Protein AF-A0A961V5U9-F1 (afdb_monomer_lite)

Radius of gyration: 15.94 Å; chains: 1; bounding box: 50×43×34 Å

Foldseek 3Di:
DPDQAEAEAEEAEAKEKEWDAPDLFKIWIDIVVPPDIDIDGPHQEYEAYYHQEAYEYEYCEDNHEYEYANAHYAYEYEAEEYPYEYEYANAEAEYEYEHAEYQAEYEYEPPRYYAYEYEDAPQVDQAAWEWEWAADPDPQWIWIDRSYNYIYIYGNHNYYHYHHYNYVYHYD

Structure (mmCIF, N/CA/C/O backbone):
data_AF-A0A961V5U9-F1
#
_entry.id   AF-A0A961V5U9-F1
#
loop_
_atom_site.group_PDB
_atom_site.id
_atom_site.type_symbol
_atom_site.label_atom_id
_atom_site.label_alt_id
_atom_site.label_comp_id
_atom_site.label_asym_id
_atom_site.label_entity_id
_atom_site.label_seq_id
_atom_site.pdbx_PDB_ins_code
_atom_site.Cartn_x
_atom_site.Cartn_y
_atom_site.Cartn_z
_atom_site.occupancy
_atom_site.B_iso_or_equiv
_atom_site.auth_seq_id
_atom_site.auth_comp_id
_atom_site.auth_asym_id
_atom_site.auth_atom_id
_atom_site.pdbx_PDB_model_num
ATOM 1 N N . ALA A 1 1 ? 21.499 -7.168 19.126 1.00 43.03 1 ALA A N 1
ATOM 2 C CA . ALA A 1 1 ? 21.316 -6.636 17.773 1.00 43.03 1 ALA A CA 1
ATOM 3 C C . ALA A 1 1 ? 19.835 -6.378 17.648 1.00 43.03 1 ALA A C 1
ATOM 5 O O . ALA A 1 1 ? 19.056 -7.283 17.416 1.00 43.03 1 ALA A O 1
ATOM 6 N N . ASP A 1 2 ? 19.480 -5.167 18.008 1.00 55.34 2 ASP A N 1
ATOM 7 C CA . ASP A 1 2 ? 18.185 -4.506 17.965 1.00 55.34 2 ASP A CA 1
ATOM 8 C C . ASP A 1 2 ? 18.018 -3.823 16.596 1.00 55.34 2 ASP A C 1
ATOM 10 O O . ASP A 1 2 ? 17.490 -2.723 16.487 1.00 55.34 2 ASP A O 1
ATOM 14 N N . GLY A 1 3 ? 18.548 -4.470 15.551 1.00 57.06 3 GLY A N 1
ATOM 15 C CA . GLY A 1 3 ? 18.387 -4.018 14.178 1.00 57.06 3 GLY A CA 1
ATOM 16 C C . GLY A 1 3 ? 16.954 -4.281 13.750 1.00 57.06 3 GLY A C 1
ATOM 17 O O . GLY A 1 3 ? 16.448 -5.380 13.965 1.00 57.06 3 GLY A O 1
ATOM 18 N N . SER A 1 4 ? 16.298 -3.270 13.189 1.00 79.44 4 SER A N 1
ATOM 19 C CA . SER A 1 4 ? 15.068 -3.489 12.443 1.00 79.44 4 SER A CA 1
ATOM 20 C C . SER A 1 4 ? 15.408 -4.365 11.239 1.00 79.44 4 SER A C 1
ATOM 22 O O . SER A 1 4 ? 16.124 -3.923 10.339 1.00 79.44 4 SER A O 1
ATOM 24 N N . ASP A 1 5 ? 14.952 -5.611 11.250 1.00 90.50 5 ASP A N 1
ATOM 25 C CA . ASP A 1 5 ? 15.071 -6.493 10.094 1.00 90.50 5 ASP A CA 1
ATOM 26 C C . ASP A 1 5 ? 13.992 -6.102 9.078 1.00 90.50 5 ASP A C 1
ATOM 28 O O . ASP A 1 5 ? 12.807 -6.104 9.417 1.00 90.50 5 ASP A O 1
ATOM 32 N N . THR A 1 6 ? 14.392 -5.777 7.851 1.00 93.50 6 THR A N 1
ATOM 33 C CA . THR A 1 6 ? 13.476 -5.454 6.748 1.00 93.50 6 THR A CA 1
ATOM 34 C C . THR A 1 6 ? 13.447 -6.608 5.753 1.00 93.50 6 THR A C 1
ATOM 36 O O . THR A 1 6 ? 14.491 -7.163 5.403 1.00 93.50 6 THR A O 1
ATOM 39 N N . PHE A 1 7 ? 12.251 -6.994 5.311 1.00 93.81 7 PHE A N 1
ATOM 40 C CA . PHE A 1 7 ? 12.072 -7.918 4.196 1.00 93.81 7 PHE A CA 1
ATOM 41 C C . PHE A 1 7 ? 11.898 -7.139 2.892 1.00 93.81 7 PHE A C 1
ATOM 43 O O . PHE A 1 7 ? 10.831 -6.586 2.643 1.00 93.81 7 PHE A O 1
ATOM 50 N N . ASP A 1 8 ? 12.941 -7.111 2.068 1.00 94.56 8 ASP A N 1
ATOM 51 C CA . ASP A 1 8 ? 12.922 -6.412 0.784 1.00 94.56 8 ASP A CA 1
ATOM 52 C C . ASP A 1 8 ? 12.454 -7.328 -0.352 1.00 94.56 8 ASP A C 1
ATOM 54 O O . ASP A 1 8 ? 12.981 -8.425 -0.566 1.00 94.56 8 ASP A O 1
ATOM 58 N N . ILE A 1 9 ? 11.483 -6.840 -1.114 1.00 93.00 9 ILE A N 1
ATOM 59 C CA . ILE A 1 9 ? 10.938 -7.459 -2.317 1.00 93.00 9 ILE A CA 1
ATOM 60 C C . ILE A 1 9 ? 11.190 -6.480 -3.459 1.00 93.00 9 ILE A C 1
ATOM 62 O O . ILE A 1 9 ? 10.835 -5.308 -3.362 1.00 93.00 9 ILE A O 1
ATOM 66 N N . THR A 1 10 ? 11.811 -6.945 -4.537 1.00 92.81 10 THR A N 1
ATOM 67 C CA . THR A 1 10 ? 12.131 -6.108 -5.700 1.00 92.81 10 THR A CA 1
ATOM 68 C C . THR A 1 10 ? 11.687 -6.795 -6.978 1.00 92.81 10 THR A C 1
ATOM 70 O O . THR A 1 10 ? 12.031 -7.966 -7.173 1.00 92.81 10 THR A O 1
ATOM 73 N N . SER A 1 11 ? 10.989 -6.072 -7.849 1.00 89.56 11 SER A N 1
ATOM 74 C CA . SER A 1 11 ? 10.737 -6.496 -9.227 1.00 89.56 11 SER A CA 1
ATOM 75 C C . SER A 1 11 ? 11.663 -5.769 -10.205 1.00 89.56 11 SER A C 1
ATOM 77 O O . SER A 1 11 ? 12.096 -4.651 -9.938 1.00 89.56 11 SER A O 1
ATOM 79 N N . ASP A 1 12 ? 11.983 -6.406 -11.331 1.00 85.12 12 ASP A N 1
ATOM 80 C CA . ASP A 1 12 ? 12.713 -5.815 -12.464 1.00 85.12 12 ASP A CA 1
ATOM 81 C C . ASP A 1 12 ? 11.883 -5.770 -13.763 1.00 85.12 12 ASP A C 1
ATOM 83 O O . ASP A 1 12 ? 12.384 -5.355 -14.810 1.00 85.12 12 ASP A O 1
ATOM 87 N N . VAL A 1 13 ? 10.622 -6.200 -13.685 1.00 86.38 13 VAL A N 1
ATOM 88 C CA . VAL A 1 13 ? 9.627 -6.272 -14.764 1.00 86.38 13 VAL A CA 1
ATOM 89 C C . VAL A 1 13 ? 8.223 -6.055 -14.192 1.00 86.38 13 VAL A C 1
ATOM 91 O O . VAL A 1 13 ? 8.061 -6.094 -12.972 1.00 86.38 13 VAL A O 1
ATOM 94 N N . ASP A 1 14 ? 7.216 -5.949 -15.063 1.00 89.06 14 ASP A N 1
ATOM 95 C CA . ASP A 1 14 ? 5.801 -5.978 -14.678 1.00 89.06 14 ASP A CA 1
ATOM 96 C C . ASP A 1 14 ? 5.507 -7.154 -13.726 1.00 89.06 14 ASP A C 1
ATOM 98 O O . ASP A 1 14 ? 5.734 -8.338 -14.023 1.00 89.06 14 ASP A O 1
ATOM 102 N N . ALA A 1 15 ? 4.982 -6.818 -12.562 1.00 89.69 15 ALA A N 1
ATOM 103 C CA . ALA A 1 15 ? 4.788 -7.656 -11.409 1.00 89.69 15 ALA A CA 1
ATOM 104 C C . ALA A 1 15 ? 3.299 -7.780 -11.112 1.00 89.69 15 ALA A C 1
ATOM 106 O O . ALA A 1 15 ? 2.531 -6.823 -11.098 1.00 89.69 15 ALA A O 1
ATOM 107 N N . ASN A 1 16 ? 2.885 -9.001 -10.798 1.00 93.81 16 ASN A N 1
ATOM 108 C CA . ASN A 1 16 ? 1.578 -9.249 -10.214 1.00 93.81 16 ASN A CA 1
ATOM 109 C C . ASN A 1 16 ? 1.799 -9.946 -8.881 1.00 93.81 16 ASN A C 1
ATOM 111 O O . ASN A 1 16 ? 2.101 -11.143 -8.851 1.00 93.81 16 ASN A O 1
ATOM 115 N N . ILE A 1 17 ? 1.726 -9.162 -7.809 1.00 94.69 17 ILE A N 1
ATOM 116 C CA . ILE A 1 17 ? 2.076 -9.558 -6.450 1.00 94.69 17 ILE A CA 1
ATOM 117 C C . ILE A 1 17 ? 0.815 -9.646 -5.600 1.00 94.69 17 ILE A C 1
ATOM 119 O O . ILE A 1 17 ? -0.069 -8.797 -5.662 1.00 94.69 17 ILE A O 1
ATOM 123 N N . THR A 1 18 ? 0.745 -10.666 -4.752 1.00 96.69 18 THR A N 1
ATOM 124 C CA . THR A 1 18 ? -0.238 -10.761 -3.678 1.00 96.69 18 THR A CA 1
ATOM 125 C C . THR A 1 18 ? 0.456 -10.910 -2.329 1.00 96.69 18 THR A C 1
ATOM 127 O O . THR A 1 18 ? 1.225 -11.854 -2.118 1.00 96.69 18 THR A O 1
ATOM 130 N N . LEU A 1 19 ? 0.153 -9.987 -1.418 1.00 96.94 19 LEU A N 1
ATOM 131 C CA . LEU A 1 19 ? 0.529 -10.025 -0.009 1.00 96.94 19 LEU A CA 1
ATOM 132 C C . LEU A 1 19 ? -0.655 -10.497 0.834 1.00 96.94 19 LEU A C 1
ATOM 134 O O . LEU A 1 19 ? -1.778 -10.028 0.667 1.00 96.94 19 LEU A O 1
ATOM 138 N N . ASP A 1 20 ? -0.388 -11.410 1.755 1.00 97.38 20 ASP A N 1
ATOM 139 C CA . ASP A 1 20 ? -1.352 -11.911 2.733 1.00 97.38 20 ASP A CA 1
ATOM 140 C C . ASP A 1 20 ? -0.618 -12.264 4.038 1.00 97.38 20 ASP A C 1
ATOM 142 O O . ASP A 1 20 ? 0.601 -12.096 4.162 1.00 97.38 20 ASP A O 1
ATOM 146 N N . LYS A 1 21 ? -1.341 -12.784 5.028 1.00 94.94 21 LYS A N 1
ATOM 147 C CA . LYS A 1 21 ? -0.774 -13.340 6.249 1.00 94.94 21 LYS A CA 1
ATOM 148 C C . LYS A 1 21 ? -1.301 -14.739 6.545 1.00 94.94 21 LYS A C 1
ATOM 150 O O . LYS A 1 21 ? -2.501 -14.995 6.608 1.00 94.94 21 LYS A O 1
ATOM 155 N N . ALA A 1 22 ? -0.382 -15.642 6.870 1.00 95.19 22 ALA A N 1
ATOM 156 C CA . ALA A 1 22 ? -0.715 -16.971 7.376 1.00 95.19 22 ALA A CA 1
ATOM 157 C C . ALA A 1 22 ? -1.049 -16.957 8.880 1.00 95.19 22 ALA A C 1
ATOM 159 O O . ALA A 1 22 ? -1.704 -17.872 9.384 1.00 95.19 22 ALA A O 1
ATOM 160 N N . SER A 1 23 ? -0.571 -15.955 9.625 1.00 94.94 23 SER A N 1
ATOM 161 C CA . SER A 1 23 ? -0.856 -15.754 11.052 1.00 94.94 23 SER A CA 1
ATOM 162 C C . SER A 1 23 ? -0.748 -14.267 11.421 1.00 94.94 23 SER A C 1
ATOM 164 O O . SER A 1 23 ? -0.515 -13.428 10.563 1.00 94.94 23 SER A O 1
ATOM 166 N N . ALA A 1 24 ? -0.904 -13.916 12.701 1.00 91.62 24 ALA A N 1
ATOM 167 C CA . ALA A 1 24 ? -0.706 -12.537 13.161 1.00 91.62 24 ALA A CA 1
ATOM 168 C C . ALA A 1 24 ? 0.751 -12.037 13.048 1.00 91.62 24 ALA A C 1
ATOM 170 O O . ALA A 1 24 ? 0.970 -10.838 13.136 1.00 91.62 24 ALA A O 1
ATOM 171 N N . THR A 1 25 ? 1.729 -12.936 12.892 1.00 92.56 25 THR A N 1
ATOM 172 C CA . THR A 1 25 ? 3.172 -12.616 12.861 1.00 92.56 25 THR A CA 1
ATOM 173 C C . THR A 1 25 ? 3.875 -13.100 11.596 1.00 92.56 25 THR A C 1
ATOM 175 O O . THR A 1 25 ? 5.030 -12.746 11.369 1.00 92.56 25 THR A O 1
ATOM 178 N N . ARG A 1 26 ? 3.201 -13.921 10.781 1.00 95.56 26 ARG A N 1
ATOM 179 C CA . ARG A 1 26 ? 3.752 -14.511 9.561 1.00 95.56 26 ARG A CA 1
ATOM 180 C C . ARG A 1 26 ? 3.009 -14.004 8.336 1.00 95.56 26 ARG A C 1
ATOM 182 O O . ARG A 1 26 ? 1.838 -14.344 8.143 1.00 95.56 26 ARG A O 1
ATOM 189 N N . GLY A 1 27 ? 3.712 -13.228 7.520 1.00 96.25 27 GLY A N 1
ATOM 190 C CA . GLY A 1 27 ? 3.273 -12.780 6.206 1.00 96.25 27 GLY A CA 1
ATOM 191 C C . GLY A 1 27 ? 3.572 -13.821 5.133 1.00 96.25 27 GLY A C 1
ATOM 192 O O . GLY A 1 27 ? 4.430 -14.689 5.308 1.00 96.25 27 GLY A O 1
ATOM 193 N N . THR A 1 28 ? 2.843 -13.741 4.030 1.00 96.56 28 THR A N 1
ATOM 194 C CA . THR A 1 28 ? 3.022 -14.584 2.851 1.00 96.56 28 THR A CA 1
ATOM 195 C C . THR A 1 28 ? 2.988 -13.719 1.605 1.00 96.56 28 THR A C 1
ATOM 197 O O . THR A 1 28 ? 2.080 -12.911 1.423 1.00 96.56 28 THR A O 1
ATOM 200 N N . LEU A 1 29 ? 3.965 -13.922 0.736 1.00 95.69 29 LEU A N 1
ATOM 201 C CA . LEU A 1 29 ? 4.095 -13.277 -0.556 1.00 95.69 29 LEU A CA 1
ATOM 202 C C . LEU A 1 29 ? 3.897 -14.321 -1.649 1.00 95.69 29 LEU A C 1
ATOM 204 O O . LEU A 1 29 ? 4.515 -15.386 -1.629 1.00 95.69 29 LEU A O 1
ATOM 208 N N . THR A 1 30 ? 3.083 -13.993 -2.640 1.00 94.69 30 THR A N 1
ATOM 209 C CA . THR A 1 30 ? 3.006 -14.735 -3.900 1.00 94.69 30 THR A CA 1
ATOM 210 C C . THR A 1 30 ? 3.125 -13.759 -5.053 1.00 94.69 30 THR A C 1
ATOM 212 O O . THR A 1 30 ? 2.716 -12.610 -4.929 1.00 94.69 30 THR A O 1
ATOM 215 N N . ALA A 1 31 ? 3.682 -14.203 -6.172 1.00 91.25 31 ALA A N 1
ATOM 216 C CA . ALA A 1 31 ? 3.677 -13.421 -7.395 1.00 91.25 31 ALA A CA 1
ATOM 217 C C . ALA A 1 31 ? 3.544 -14.329 -8.614 1.00 91.25 31 ALA A C 1
ATOM 219 O O . ALA A 1 31 ? 3.915 -15.509 -8.579 1.00 91.25 31 ALA A O 1
ATOM 220 N N . VAL A 1 32 ? 3.026 -13.786 -9.712 1.00 82.69 32 VAL A N 1
ATOM 221 C CA . VAL A 1 32 ? 2.997 -14.501 -10.991 1.00 82.69 32 VAL A CA 1
ATOM 222 C C . VAL A 1 32 ? 4.429 -14.835 -11.414 1.00 82.69 32 VAL A C 1
ATOM 224 O O . VAL A 1 32 ? 5.322 -14.000 -11.372 1.00 82.69 32 VAL A O 1
ATOM 227 N N . GLY A 1 33 ? 4.664 -16.091 -11.791 1.00 79.50 33 GLY A N 1
ATOM 228 C CA . GLY A 1 33 ? 6.002 -16.582 -12.137 1.00 79.50 33 GLY A CA 1
ATOM 229 C C . GLY A 1 33 ? 6.802 -17.122 -10.947 1.00 79.50 33 GLY A C 1
ATOM 230 O O . GLY A 1 33 ? 7.734 -17.900 -11.162 1.00 79.50 33 GLY A O 1
ATOM 231 N N . MET A 1 34 ? 6.398 -16.840 -9.701 1.00 82.88 34 MET A N 1
ATOM 232 C CA . MET A 1 34 ? 6.895 -17.590 -8.548 1.00 82.88 34 MET A CA 1
ATOM 233 C C . MET A 1 34 ? 6.256 -18.983 -8.565 1.00 82.88 34 MET A C 1
ATOM 235 O O . MET A 1 34 ? 5.038 -19.133 -8.580 1.00 82.88 34 MET A O 1
ATOM 239 N N . GLY A 1 35 ? 7.070 -20.040 -8.546 1.00 83.38 35 GLY A N 1
ATOM 240 C CA . GLY A 1 35 ? 6.578 -21.425 -8.484 1.00 83.38 35 GLY A CA 1
ATOM 241 C C . GLY A 1 35 ? 5.902 -21.809 -7.154 1.00 83.38 35 GLY A C 1
ATOM 242 O O . GLY A 1 35 ? 5.622 -22.988 -6.944 1.00 83.38 35 GLY A O 1
ATOM 243 N N . GLY A 1 36 ? 5.687 -20.850 -6.248 1.00 89.94 36 GLY A N 1
ATOM 244 C CA . GLY A 1 36 ? 5.150 -21.027 -4.899 1.00 89.94 36 GLY A CA 1
ATOM 245 C C . GLY A 1 36 ? 5.022 -19.693 -4.151 1.00 89.94 36 GLY A C 1
ATOM 246 O O . GLY A 1 36 ? 5.073 -18.630 -4.768 1.00 89.94 36 GLY A O 1
ATOM 247 N N . SER A 1 37 ? 4.872 -19.761 -2.826 1.00 93.38 37 SER A N 1
ATOM 248 C CA . SER A 1 37 ? 4.857 -18.599 -1.927 1.00 93.38 37 SER A CA 1
ATOM 249 C C . SER A 1 37 ? 6.179 -18.439 -1.177 1.00 93.38 37 SER A C 1
ATOM 251 O O . SER A 1 37 ? 6.937 -19.398 -1.004 1.00 93.38 37 SER A O 1
ATOM 253 N N . VAL A 1 38 ? 6.441 -17.223 -0.709 1.00 93.94 38 VAL A N 1
ATOM 254 C CA . VAL A 1 38 ? 7.491 -16.914 0.263 1.00 93.94 38 VAL A CA 1
ATOM 255 C C . VAL A 1 38 ? 6.825 -16.484 1.558 1.00 93.94 38 VAL A C 1
ATOM 257 O O . VAL A 1 38 ? 6.096 -15.498 1.589 1.00 93.94 38 VAL A O 1
ATOM 260 N N . ASP A 1 39 ? 7.097 -17.216 2.629 1.00 95.00 39 ASP A N 1
ATOM 261 C CA . ASP A 1 39 ? 6.630 -16.867 3.965 1.00 95.00 39 ASP A CA 1
ATOM 262 C C . ASP A 1 39 ? 7.728 -16.082 4.688 1.00 95.00 39 ASP A C 1
ATOM 264 O O . ASP A 1 39 ? 8.901 -16.465 4.651 1.00 95.00 39 ASP A O 1
ATOM 268 N N . PHE A 1 40 ? 7.350 -15.013 5.381 1.00 93.19 40 PHE A N 1
ATOM 269 C CA . PHE A 1 40 ? 8.265 -14.195 6.174 1.00 93.19 40 PHE A CA 1
ATOM 270 C C . PHE A 1 40 ? 7.693 -13.952 7.573 1.00 93.19 40 PHE A C 1
ATOM 272 O 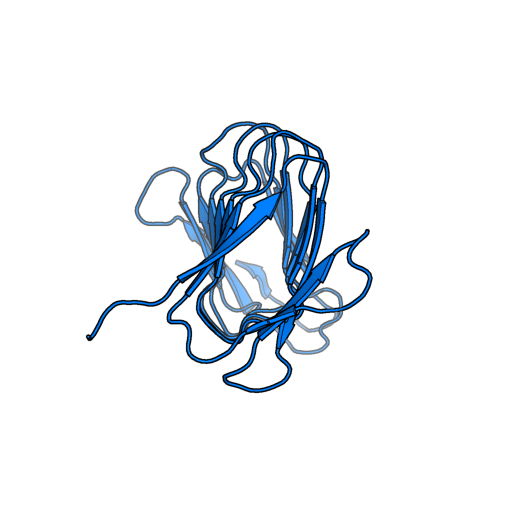O . PHE A 1 40 ? 6.495 -13.744 7.755 1.00 93.19 40 PHE A O 1
ATOM 279 N N . GLU A 1 41 ? 8.548 -14.022 8.590 1.00 93.94 41 GLU A N 1
ATOM 280 C CA . GLU A 1 41 ? 8.175 -13.887 10.001 1.00 93.94 41 GLU A CA 1
ATOM 281 C C . GLU A 1 41 ? 9.365 -13.328 10.789 1.00 93.94 41 GLU A C 1
ATOM 283 O O . GLU A 1 41 ? 10.518 -13.597 10.455 1.00 93.94 41 GLU A O 1
ATOM 288 N N . GLY A 1 42 ? 9.088 -12.549 11.838 1.00 91.44 42 GLY A N 1
ATOM 289 C CA . GLY A 1 42 ? 10.121 -11.958 12.697 1.00 91.44 42 GLY A CA 1
ATOM 290 C C . GLY A 1 42 ? 10.797 -10.703 12.135 1.00 91.44 42 GLY A C 1
ATOM 291 O O . GLY A 1 42 ? 11.698 -10.178 12.782 1.00 91.44 42 GLY A O 1
ATOM 292 N N . VAL A 1 43 ? 10.351 -10.208 10.977 1.00 93.38 43 VAL A N 1
ATOM 293 C CA . VAL A 1 43 ? 10.809 -8.942 10.387 1.00 93.38 43 VAL A CA 1
ATOM 294 C C . VAL A 1 43 ? 10.004 -7.758 10.921 1.00 93.38 43 VAL A C 1
ATOM 296 O O . VAL A 1 43 ? 8.812 -7.872 11.214 1.00 93.38 43 VAL A O 1
ATOM 299 N N . SER A 1 44 ? 10.671 -6.617 11.053 1.00 94.50 44 SER A N 1
ATOM 300 C CA . SER A 1 44 ? 10.105 -5.365 11.567 1.00 94.50 44 SER A CA 1
ATOM 301 C C . SER A 1 44 ? 9.284 -4.606 10.527 1.00 94.50 44 SER A C 1
ATOM 303 O O . SER A 1 44 ? 8.381 -3.868 10.906 1.00 94.50 44 SER A O 1
ATOM 305 N N . SER A 1 45 ? 9.596 -4.783 9.243 1.00 94.88 45 SER A N 1
ATOM 306 C CA . SER A 1 45 ? 8.830 -4.247 8.118 1.00 94.88 45 SER A CA 1
ATOM 307 C C . SER A 1 45 ? 9.078 -5.072 6.855 1.00 94.88 45 SER A C 1
ATOM 309 O O . SER A 1 45 ? 10.015 -5.877 6.797 1.00 94.88 45 SER A O 1
ATOM 311 N N . ALA A 1 46 ? 8.236 -4.877 5.845 1.00 95.88 46 ALA A N 1
ATOM 312 C CA . ALA A 1 46 ? 8.468 -5.369 4.495 1.00 95.88 46 ALA A CA 1
ATOM 313 C C . ALA A 1 46 ? 8.344 -4.224 3.487 1.00 95.88 46 ALA A C 1
ATOM 315 O O . ALA A 1 46 ? 7.381 -3.463 3.539 1.00 95.88 46 ALA A O 1
ATOM 316 N N . ASP A 1 47 ? 9.288 -4.142 2.557 1.00 96.69 47 ASP A N 1
ATOM 317 C CA . ASP A 1 47 ? 9.293 -3.138 1.499 1.00 96.69 47 ASP A CA 1
ATOM 318 C C . ASP A 1 47 ? 9.132 -3.837 0.145 1.00 96.69 47 ASP A C 1
ATOM 320 O O . ASP A 1 47 ? 9.906 -4.723 -0.217 1.00 96.69 47 ASP A O 1
ATOM 324 N N . VAL A 1 48 ? 8.101 -3.453 -0.604 1.00 96.50 48 VAL A N 1
ATOM 325 C CA . VAL A 1 48 ? 7.834 -3.903 -1.971 1.00 96.50 48 VAL A CA 1
ATOM 326 C C . VAL A 1 48 ? 8.242 -2.789 -2.915 1.00 96.50 48 VAL A C 1
ATOM 328 O O . VAL A 1 48 ? 7.627 -1.732 -2.914 1.00 96.50 48 VAL A O 1
ATOM 331 N N . ASN A 1 49 ? 9.272 -3.020 -3.717 1.00 96.62 49 ASN A N 1
ATOM 332 C CA . ASN A 1 49 ? 9.781 -2.068 -4.695 1.00 96.62 49 ASN A CA 1
ATOM 333 C C . ASN A 1 49 ? 9.536 -2.631 -6.091 1.00 96.62 49 ASN A C 1
ATOM 335 O O . ASN A 1 49 ? 10.163 -3.621 -6.479 1.00 96.62 49 ASN A O 1
ATOM 339 N N . LEU A 1 50 ? 8.594 -2.044 -6.811 1.00 95.38 50 LEU A N 1
ATOM 340 C CA . LEU A 1 50 ? 8.261 -2.468 -8.160 1.00 95.38 50 LEU A CA 1
ATOM 341 C C . LEU A 1 50 ? 9.116 -1.721 -9.192 1.00 95.38 50 LEU A C 1
ATOM 343 O O . LEU A 1 50 ? 9.936 -0.867 -8.837 1.00 95.38 50 LEU A O 1
ATOM 347 N N . ALA A 1 51 ? 9.024 -2.166 -10.440 1.00 92.31 51 ALA A N 1
ATOM 348 C CA . ALA A 1 51 ? 9.857 -1.667 -11.524 1.00 92.31 51 ALA A CA 1
ATOM 349 C C . ALA A 1 51 ? 9.185 -0.468 -12.210 1.00 92.31 51 ALA A C 1
ATOM 351 O O . ALA A 1 51 ? 8.134 -0.009 -11.793 1.00 92.31 51 ALA A O 1
ATOM 352 N N . ASP A 1 52 ? 9.806 0.038 -13.275 1.00 91.19 52 ASP A N 1
ATOM 353 C CA . ASP A 1 52 ? 9.118 0.947 -14.189 1.00 91.19 52 ASP A CA 1
ATOM 354 C C . ASP A 1 52 ? 8.306 0.072 -15.176 1.00 91.19 52 ASP A C 1
ATOM 356 O O . ASP A 1 52 ? 8.854 -0.402 -16.180 1.00 91.19 52 ASP A O 1
ATOM 360 N N . GLY A 1 53 ? 7.047 -0.230 -14.858 1.00 93.31 53 GLY A N 1
ATOM 361 C CA . GLY A 1 53 ? 6.138 -1.104 -15.603 1.00 93.31 53 GLY A CA 1
ATOM 362 C C . GLY A 1 53 ? 4.699 -1.011 -15.087 1.00 93.31 53 GLY A C 1
ATOM 363 O O . GLY A 1 53 ? 4.446 -0.396 -14.066 1.00 93.31 53 GLY A O 1
ATOM 364 N N . ASP A 1 54 ? 3.739 -1.605 -15.802 1.00 95.50 54 ASP A N 1
ATOM 365 C CA . ASP A 1 54 ? 2.348 -1.632 -15.323 1.00 95.50 54 ASP A CA 1
ATOM 366 C C . ASP A 1 54 ? 2.188 -2.785 -14.318 1.00 95.50 54 ASP A C 1
ATOM 368 O O . ASP A 1 54 ? 2.061 -3.956 -14.707 1.00 95.50 54 ASP A O 1
ATOM 372 N N . ASP A 1 55 ? 2.177 -2.473 -13.025 1.00 96.25 55 ASP A N 1
ATOM 373 C CA . ASP A 1 55 ? 2.136 -3.466 -11.963 1.00 96.25 55 ASP A CA 1
ATOM 374 C C . ASP A 1 55 ? 0.732 -3.674 -11.376 1.00 96.25 55 ASP A C 1
ATOM 376 O O . ASP A 1 55 ? -0.183 -2.846 -11.421 1.00 96.25 55 ASP A O 1
ATOM 380 N N . THR A 1 56 ? 0.522 -4.852 -10.789 1.00 96.81 56 THR A N 1
ATOM 381 C CA . THR A 1 56 ? -0.673 -5.152 -9.999 1.00 96.81 56 THR A CA 1
ATOM 382 C C . THR A 1 56 ? -0.288 -5.669 -8.625 1.00 96.81 56 THR A C 1
ATOM 384 O O . THR A 1 56 ? 0.352 -6.714 -8.495 1.00 96.81 56 THR A O 1
ATOM 387 N N . VAL A 1 57 ? -0.756 -4.996 -7.575 1.00 97.88 57 VAL A N 1
ATOM 388 C CA . VAL A 1 57 ? -0.547 -5.426 -6.189 1.00 97.88 57 VAL A CA 1
ATOM 389 C C . VAL A 1 57 ? -1.886 -5.710 -5.527 1.00 97.88 57 VAL A C 1
ATOM 391 O O . VAL A 1 57 ? -2.767 -4.862 -5.455 1.00 97.88 57 VAL A O 1
ATOM 394 N N . THR A 1 58 ? -2.044 -6.918 -4.999 1.00 98.12 58 THR A N 1
ATOM 395 C CA . THR A 1 58 ? -3.197 -7.298 -4.181 1.00 98.12 58 THR A CA 1
ATOM 396 C C . THR A 1 58 ? -2.757 -7.488 -2.738 1.00 98.12 58 THR A C 1
ATOM 398 O O . THR A 1 58 ? -1.935 -8.345 -2.431 1.00 98.12 58 THR A O 1
ATOM 401 N N . ILE A 1 59 ? -3.320 -6.711 -1.825 1.00 98.19 59 ILE A N 1
ATOM 402 C CA . ILE A 1 59 ? -3.063 -6.798 -0.391 1.00 98.19 59 ILE A CA 1
ATOM 403 C C . ILE A 1 59 ? -4.303 -7.401 0.251 1.00 98.19 59 ILE A C 1
ATOM 405 O O . ILE A 1 59 ? -5.324 -6.734 0.428 1.00 98.19 59 ILE A O 1
ATOM 409 N N . LEU A 1 60 ? -4.226 -8.691 0.560 1.00 98.00 60 LEU A N 1
ATOM 410 C CA . LEU A 1 60 ? -5.272 -9.397 1.287 1.00 98.00 60 LEU A CA 1
ATOM 411 C C . LEU A 1 60 ? -5.245 -9.023 2.768 1.00 98.00 60 LEU A C 1
ATOM 413 O O . LEU A 1 60 ? -6.299 -8.721 3.322 1.00 98.00 60 LEU A O 1
ATOM 417 N N . ASP A 1 61 ? -4.057 -9.001 3.379 1.00 97.44 61 ASP A N 1
ATOM 418 C CA . ASP A 1 61 ? -3.815 -8.502 4.735 1.00 97.44 61 ASP A CA 1
ATOM 419 C C . ASP A 1 61 ? -2.303 -8.317 4.994 1.00 97.44 61 ASP A C 1
ATOM 421 O O . ASP A 1 61 ? -1.467 -8.776 4.215 1.00 97.44 61 ASP A O 1
ATOM 425 N N . THR A 1 62 ? -1.937 -7.685 6.114 1.00 95.50 62 THR A N 1
ATOM 426 C CA . THR A 1 62 ? -0.544 -7.407 6.510 1.00 95.50 62 THR A CA 1
ATOM 427 C C . THR A 1 62 ? -0.202 -8.014 7.879 1.00 95.50 62 THR A C 1
ATOM 429 O O . THR A 1 62 ? -0.927 -7.850 8.859 1.00 95.50 62 THR A O 1
ATOM 432 N N . ALA A 1 63 ? 0.913 -8.751 7.969 1.00 96.00 63 ALA A N 1
ATOM 433 C CA . ALA A 1 63 ? 1.412 -9.333 9.230 1.00 96.00 63 ALA A CA 1
ATOM 434 C C . ALA A 1 63 ? 2.427 -8.439 9.964 1.00 96.00 63 ALA A C 1
ATOM 436 O O . ALA A 1 63 ? 2.661 -8.601 11.158 1.00 96.00 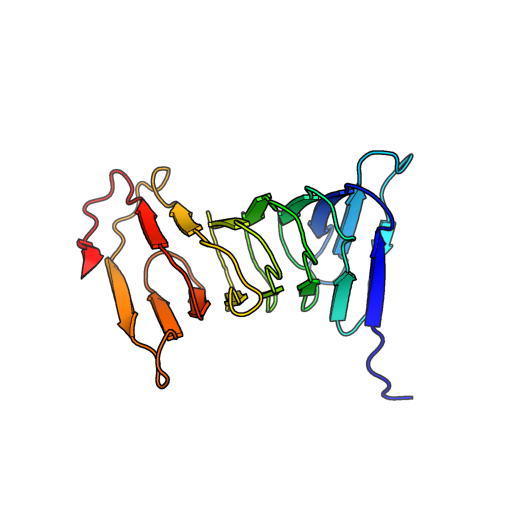63 ALA A O 1
ATOM 437 N N . THR A 1 64 ? 3.046 -7.520 9.230 1.00 95.75 64 THR A N 1
ATOM 438 C CA . THR A 1 64 ? 4.045 -6.540 9.673 1.00 95.75 64 THR A CA 1
ATOM 439 C C . THR A 1 64 ? 3.794 -5.246 8.888 1.00 95.75 64 THR A C 1
ATOM 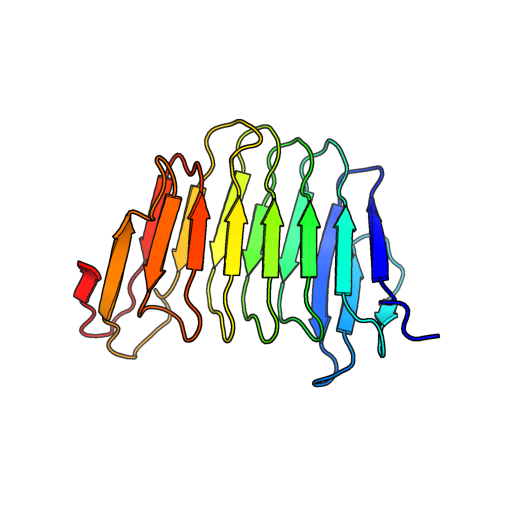441 O O . THR A 1 64 ? 3.090 -5.326 7.875 1.00 95.75 64 THR A O 1
ATOM 444 N N . PRO A 1 65 ? 4.297 -4.073 9.308 1.00 96.75 65 PRO A N 1
ATOM 445 C CA . PRO A 1 65 ? 4.191 -2.862 8.505 1.00 96.75 65 PRO A CA 1
ATOM 446 C C . PRO A 1 65 ? 4.753 -3.052 7.093 1.00 96.75 65 PRO A C 1
ATOM 448 O O . PRO A 1 65 ? 5.823 -3.644 6.928 1.00 96.75 65 PRO A O 1
ATOM 451 N N . VAL A 1 66 ? 4.030 -2.564 6.085 1.00 97.12 66 VAL A N 1
ATOM 452 C CA . VAL A 1 66 ? 4.407 -2.709 4.673 1.00 97.12 66 VAL A CA 1
ATOM 453 C C . VAL A 1 66 ? 4.523 -1.346 4.003 1.00 97.12 66 VAL A C 1
ATOM 455 O O . VAL A 1 66 ? 3.613 -0.524 4.114 1.00 97.12 66 VAL A O 1
ATOM 458 N N . THR A 1 67 ? 5.596 -1.150 3.242 1.00 98.06 67 THR A N 1
ATOM 459 C CA . THR A 1 67 ? 5.710 -0.065 2.261 1.00 98.06 67 THR A CA 1
ATOM 460 C C . THR A 1 67 ? 5.643 -0.659 0.860 1.00 98.06 67 THR A C 1
ATOM 462 O O . THR A 1 67 ? 6.387 -1.586 0.554 1.00 98.06 67 THR A O 1
ATOM 465 N N . VAL A 1 68 ? 4.782 -0.135 -0.006 1.00 98.06 68 VAL A N 1
ATOM 466 C CA . VAL A 1 68 ? 4.774 -0.450 -1.440 1.00 98.06 68 VAL A CA 1
ATOM 467 C C . VAL A 1 68 ? 5.221 0.788 -2.198 1.00 98.06 68 VAL A C 1
ATOM 469 O O . VAL A 1 68 ? 4.631 1.848 -2.035 1.00 98.06 68 VAL A O 1
ATOM 472 N N . ASN A 1 69 ? 6.255 0.649 -3.014 1.00 97.69 69 ASN A N 1
ATOM 473 C CA . ASN A 1 69 ? 6.749 1.644 -3.952 1.00 97.69 69 ASN A CA 1
ATOM 474 C C . ASN A 1 69 ? 6.447 1.115 -5.352 1.00 97.69 69 ASN A C 1
ATOM 476 O O . ASN A 1 69 ? 7.113 0.175 -5.786 1.00 97.69 69 ASN A O 1
ATOM 480 N N . ALA A 1 70 ? 5.417 1.659 -5.999 1.00 96.12 70 ALA A N 1
ATOM 481 C CA . ALA A 1 70 ? 4.917 1.127 -7.262 1.00 96.12 70 ALA A CA 1
ATOM 482 C C . ALA A 1 70 ? 5.772 1.559 -8.472 1.00 96.12 70 ALA A C 1
ATOM 484 O O . ALA A 1 70 ? 5.922 0.809 -9.417 1.00 96.12 70 ALA A O 1
ATOM 485 N N . GLY A 1 71 ? 6.550 2.637 -8.332 1.00 94.62 71 GLY A N 1
ATOM 486 C CA . GLY A 1 71 ? 7.611 2.953 -9.287 1.00 94.62 71 GLY A CA 1
ATOM 487 C C . GLY A 1 71 ? 7.104 3.882 -10.376 1.00 94.62 71 GLY A C 1
ATOM 488 O O . GLY A 1 71 ? 6.831 5.047 -10.090 1.00 94.62 71 GLY A O 1
ATOM 489 N N . GLY A 1 72 ? 7.066 3.429 -11.618 1.00 93.88 72 GLY A N 1
ATOM 490 C CA . GLY A 1 72 ? 6.451 4.190 -12.699 1.00 93.88 72 GLY A CA 1
ATOM 491 C C . GLY A 1 72 ? 5.711 3.253 -13.630 1.00 93.88 72 GLY A C 1
ATOM 492 O O . GLY A 1 72 ? 6.124 2.116 -13.780 1.00 93.88 72 GLY A O 1
ATOM 493 N N . GLY A 1 73 ? 4.682 3.745 -14.305 1.00 95.88 73 GLY A N 1
ATOM 494 C CA . GLY A 1 73 ? 3.746 2.897 -15.040 1.00 95.88 73 GLY A CA 1
ATOM 495 C C . GLY A 1 73 ? 2.338 3.109 -14.507 1.00 95.88 73 GLY A C 1
ATOM 496 O O . GLY A 1 73 ? 2.125 3.907 -13.608 1.00 95.88 73 GLY A O 1
ATOM 497 N N . SER A 1 74 ? 1.337 2.488 -15.125 1.00 96.88 74 SER A N 1
ATOM 498 C CA . SER A 1 74 ? -0.045 2.620 -14.657 1.00 96.88 74 SER A CA 1
ATOM 499 C C . SER A 1 74 ? -0.400 1.479 -13.715 1.00 96.88 74 SER A C 1
ATOM 501 O O . SER A 1 74 ? -0.918 0.440 -14.146 1.00 96.88 74 SER A O 1
ATOM 503 N N . ASP A 1 75 ? -0.171 1.687 -12.421 1.00 97.88 75 ASP A N 1
ATOM 504 C CA . ASP A 1 75 ? -0.286 0.638 -11.422 1.00 97.88 75 ASP A CA 1
ATOM 505 C C . ASP A 1 75 ? -1.711 0.457 -10.908 1.00 97.88 75 ASP A C 1
ATOM 507 O O . ASP A 1 75 ? -2.531 1.376 -10.803 1.00 97.88 75 ASP A O 1
ATOM 511 N N . THR A 1 76 ? -2.033 -0.787 -10.553 1.00 98.25 76 THR A N 1
ATOM 512 C CA . THR A 1 76 ? -3.324 -1.141 -9.959 1.00 98.25 76 THR A CA 1
ATOM 513 C C . THR A 1 76 ? -3.140 -1.843 -8.621 1.00 98.25 76 THR A C 1
ATOM 515 O O . THR A 1 76 ? -2.648 -2.970 -8.543 1.00 98.25 76 THR A O 1
ATOM 518 N N . ILE A 1 77 ? -3.614 -1.211 -7.548 1.00 98.56 77 ILE A N 1
ATOM 519 C CA . ILE A 1 77 ? -3.486 -1.722 -6.183 1.00 98.56 77 ILE A CA 1
ATOM 520 C C . ILE A 1 77 ? -4.864 -2.002 -5.579 1.00 98.56 77 ILE A C 1
ATOM 522 O O . ILE A 1 77 ? -5.732 -1.129 -5.512 1.00 98.56 77 ILE A O 1
ATOM 526 N N . PHE A 1 78 ? -5.054 -3.217 -5.071 1.00 98.50 78 PHE A N 1
ATOM 527 C CA . PHE A 1 78 ? -6.247 -3.634 -4.335 1.00 98.50 78 PHE A CA 1
ATOM 528 C C . PHE A 1 78 ? -5.906 -3.882 -2.869 1.00 98.50 78 PHE A C 1
ATOM 530 O O . PHE A 1 78 ? -5.007 -4.660 -2.567 1.00 98.50 78 PHE A O 1
ATOM 537 N N . VAL A 1 79 ? -6.655 -3.279 -1.949 1.00 98.44 79 VAL A N 1
ATOM 538 C CA . VAL A 1 79 ? -6.468 -3.436 -0.501 1.00 98.44 79 VAL A CA 1
ATOM 539 C C . VAL A 1 79 ? -7.740 -3.999 0.119 1.00 98.44 79 VAL A C 1
ATOM 541 O O . VAL A 1 79 ? -8.761 -3.319 0.190 1.00 98.44 79 VAL A O 1
ATOM 544 N N . HIS A 1 80 ? -7.699 -5.247 0.575 1.00 97.69 80 HIS A N 1
ATOM 545 C CA . HIS A 1 80 ? -8.849 -5.924 1.177 1.00 97.69 80 HIS A CA 1
ATOM 546 C C . HIS A 1 80 ? -8.914 -5.760 2.694 1.00 97.69 80 HIS A C 1
ATOM 548 O O . HIS A 1 80 ? -9.993 -5.517 3.24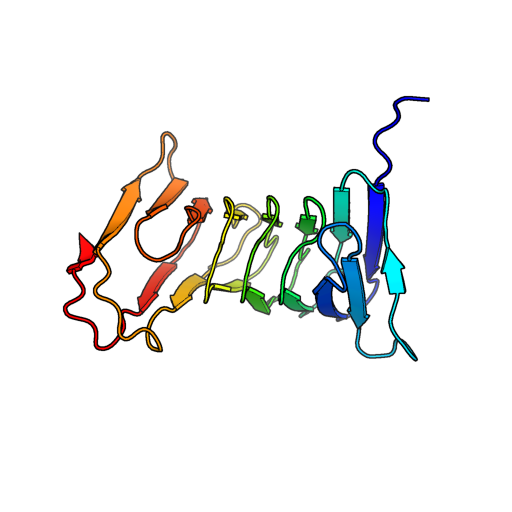1 1.00 97.69 80 HIS A O 1
ATOM 554 N N . ALA A 1 81 ? -7.774 -5.901 3.363 1.00 96.31 81 ALA A N 1
ATOM 555 C CA . ALA A 1 81 ? -7.621 -5.667 4.787 1.00 96.31 81 ALA A CA 1
ATOM 556 C C . ALA A 1 81 ? -6.200 -5.184 5.091 1.00 96.31 81 ALA A C 1
ATOM 558 O O . ALA A 1 81 ? -5.275 -5.354 4.298 1.00 96.31 81 ALA A O 1
ATOM 559 N N . VAL A 1 82 ? -6.050 -4.560 6.257 1.00 96.75 82 VAL A N 1
ATOM 560 C CA . VAL A 1 82 ? -4.785 -3.997 6.738 1.00 96.75 82 VAL A CA 1
ATOM 561 C C . VAL A 1 82 ? -4.750 -4.182 8.248 1.00 96.75 82 VAL A C 1
ATOM 563 O O . VAL A 1 82 ? -5.420 -3.443 8.969 1.00 96.75 82 VAL A O 1
ATOM 566 N N . SER A 1 83 ? -4.031 -5.190 8.732 1.00 96.88 83 SER A N 1
ATOM 567 C CA . SER A 1 83 ? -3.880 -5.463 10.169 1.00 96.88 83 SER A CA 1
ATOM 568 C C . SER A 1 83 ? -2.647 -4.796 10.789 1.00 96.88 83 SER A C 1
ATOM 570 O O . SER A 1 83 ? -2.525 -4.785 12.011 1.00 96.88 83 SER A O 1
ATOM 572 N N . GLN A 1 84 ? -1.751 -4.249 9.968 1.00 96.50 84 GLN A N 1
ATOM 573 C CA . GLN A 1 84 ? -0.565 -3.464 10.330 1.00 96.50 84 GLN A CA 1
ATOM 574 C C . GLN A 1 84 ? -0.412 -2.289 9.367 1.00 96.50 84 GLN A C 1
ATOM 576 O O . GLN A 1 84 ? -0.865 -2.403 8.231 1.00 96.50 84 GLN A O 1
ATOM 581 N N . ASP A 1 85 ? 0.243 -1.212 9.803 1.00 95.88 85 ASP A N 1
ATOM 582 C CA . ASP A 1 85 ? 0.436 0.016 9.022 1.00 95.88 85 ASP A CA 1
ATOM 583 C C . ASP A 1 85 ? 0.868 -0.275 7.576 1.00 95.88 85 ASP A C 1
ATOM 585 O O . ASP A 1 85 ? 1.799 -1.045 7.325 1.00 95.88 85 ASP A O 1
ATOM 589 N N . LEU A 1 86 ? 0.171 0.341 6.623 1.00 98.19 86 LEU A N 1
ATOM 590 C CA . LEU A 1 86 ? 0.435 0.185 5.197 1.00 98.19 86 LEU A CA 1
ATOM 591 C C . LEU A 1 86 ? 0.653 1.558 4.565 1.00 98.19 86 LEU A C 1
ATOM 593 O O . LEU A 1 86 ? -0.194 2.446 4.686 1.00 98.19 86 LEU A O 1
ATOM 597 N N . GLN A 1 87 ? 1.769 1.709 3.863 1.00 98.38 87 GLN A N 1
ATOM 598 C CA . GLN A 1 87 ? 2.072 2.879 3.053 1.00 98.38 87 GLN A CA 1
ATOM 599 C C . GLN A 1 87 ? 2.183 2.474 1.583 1.00 98.38 87 GLN A C 1
ATOM 601 O O . GLN A 1 87 ? 2.922 1.555 1.244 1.00 98.38 87 GLN A O 1
ATOM 606 N N . LEU A 1 88 ? 1.454 3.172 0.718 1.00 98.50 88 LEU A N 1
ATOM 607 C CA . LEU A 1 88 ? 1.508 3.023 -0.731 1.00 98.50 88 LEU A CA 1
ATOM 608 C C . LEU A 1 88 ? 2.084 4.307 -1.324 1.00 98.50 88 LEU A C 1
ATOM 610 O O . LEU A 1 88 ? 1.497 5.368 -1.140 1.00 98.50 88 LEU A O 1
ATOM 614 N N . ASN A 1 89 ? 3.203 4.207 -2.026 1.00 98.19 89 ASN A N 1
ATOM 615 C CA . ASN A 1 89 ? 3.800 5.275 -2.814 1.00 98.19 89 ASN A CA 1
ATOM 616 C C . ASN A 1 89 ? 3.587 4.906 -4.282 1.00 98.19 89 ASN A C 1
ATOM 618 O O . ASN A 1 89 ? 4.180 3.936 -4.754 1.00 98.19 89 ASN A O 1
ATOM 622 N N . LEU A 1 90 ? 2.695 5.632 -4.953 1.00 97.62 90 LEU A N 1
ATOM 623 C CA . LEU A 1 90 ? 2.201 5.274 -6.284 1.00 97.62 90 LEU A CA 1
ATOM 624 C C . LEU A 1 90 ? 3.245 5.567 -7.364 1.00 97.62 90 LEU A C 1
ATOM 626 O O . LEU A 1 90 ? 3.545 4.719 -8.181 1.00 97.62 90 LEU A O 1
ATOM 630 N N . GLY A 1 91 ? 3.988 6.662 -7.212 1.00 96.44 91 GLY A N 1
ATOM 631 C CA . GLY A 1 91 ? 5.082 6.952 -8.129 1.00 96.44 91 GLY A CA 1
ATOM 632 C C . GLY A 1 91 ? 4.593 7.721 -9.351 1.00 96.44 91 GLY A C 1
ATOM 633 O O . GLY A 1 91 ? 3.870 8.700 -9.181 1.00 96.44 91 GLY A O 1
ATOM 634 N N . ALA A 1 92 ? 5.134 7.418 -10.527 1.00 96.44 92 ALA A N 1
ATOM 635 C CA . ALA A 1 92 ? 4.874 8.176 -11.749 1.00 96.44 92 ALA A CA 1
ATOM 636 C C . ALA A 1 92 ? 3.782 7.533 -12.611 1.00 96.44 92 ALA A C 1
ATOM 638 O O . ALA A 1 92 ? 3.641 6.324 -12.604 1.00 96.44 92 ALA A O 1
ATOM 639 N N . ASP A 1 93 ? 3.159 8.350 -13.468 1.00 97.38 93 ASP A N 1
ATOM 640 C CA . ASP A 1 93 ? 2.023 7.978 -14.328 1.00 97.38 93 ASP A CA 1
ATOM 641 C C . ASP A 1 93 ? 0.717 7.741 -13.543 1.00 97.38 93 ASP A C 1
ATOM 643 O O . ASP A 1 93 ? 0.613 8.134 -12.390 1.00 97.38 93 ASP A O 1
ATOM 647 N N . ASP A 1 94 ? -0.356 7.343 -14.234 1.00 98.00 94 ASP A N 1
ATOM 648 C CA . ASP A 1 94 ? -1.712 7.343 -13.669 1.00 98.00 94 ASP A CA 1
ATOM 649 C C . ASP A 1 94 ? -1.999 6.051 -12.886 1.00 98.00 94 ASP A C 1
ATOM 651 O O . ASP A 1 94 ? -2.258 5.009 -13.498 1.00 98.00 94 ASP A O 1
ATOM 655 N N . ASP A 1 95 ? -2.090 6.151 -11.558 1.00 98.38 95 ASP A N 1
ATOM 656 C CA . ASP A 1 95 ? -2.285 4.988 -10.690 1.00 98.38 95 ASP A CA 1
ATOM 657 C C . ASP A 1 95 ? -3.709 4.840 -10.144 1.00 98.38 95 ASP A C 1
ATOM 659 O O . ASP A 1 95 ? -4.476 5.798 -9.958 1.00 98.38 95 ASP A O 1
ATOM 663 N N . GLN A 1 96 ? -4.089 3.596 -9.843 1.00 98.44 96 GLN A N 1
ATOM 664 C CA . GLN A 1 96 ? -5.402 3.265 -9.294 1.00 98.44 96 GLN A CA 1
ATOM 665 C C . GLN A 1 96 ? -5.306 2.430 -8.021 1.00 98.44 96 GLN A C 1
ATOM 667 O O . GLN A 1 96 ? -4.872 1.280 -8.031 1.00 98.44 96 GLN A O 1
ATOM 672 N N . VAL A 1 97 ? -5.842 2.969 -6.925 1.00 98.69 97 VAL A N 1
ATOM 673 C CA . VAL A 1 97 ? -5.954 2.268 -5.641 1.00 98.69 97 VAL A CA 1
ATOM 674 C C . VAL A 1 97 ? -7.416 2.026 -5.303 1.00 98.69 97 VAL A C 1
ATOM 676 O O . VAL A 1 97 ? -8.213 2.962 -5.231 1.00 98.69 97 VAL A O 1
ATOM 679 N N . THR A 1 98 ? -7.775 0.773 -5.028 1.00 98.56 98 THR A N 1
ATOM 680 C CA . THR A 1 98 ? -9.094 0.400 -4.503 1.00 98.56 98 THR A CA 1
ATOM 681 C C . THR A 1 98 ? -8.966 -0.213 -3.116 1.00 98.56 98 THR A C 1
ATOM 683 O O . THR A 1 98 ? -8.304 -1.230 -2.934 1.00 98.56 98 THR A O 1
ATOM 686 N N . VAL A 1 99 ? -9.635 0.384 -2.132 1.00 98.19 99 VAL A N 1
ATOM 687 C CA . VAL A 1 99 ? -9.610 -0.027 -0.725 1.00 98.19 99 VAL A CA 1
ATOM 688 C C . VAL A 1 99 ? -10.980 -0.549 -0.315 1.00 98.19 99 VAL A C 1
ATOM 690 O O . VAL A 1 99 ? -11.938 0.213 -0.224 1.00 98.19 99 VAL A O 1
ATOM 693 N N . TYR A 1 100 ? -11.073 -1.839 -0.010 1.00 97.06 100 TYR A N 1
ATOM 694 C CA . TYR A 1 100 ? -12.292 -2.480 0.486 1.00 97.06 100 TYR A CA 1
ATOM 695 C C . TYR A 1 100 ? -12.403 -2.451 2.015 1.00 97.06 100 TYR A C 1
ATOM 697 O O . TYR A 1 100 ? -13.513 -2.471 2.560 1.00 97.06 100 TYR A O 1
ATOM 705 N N . GLY A 1 101 ? -11.263 -2.414 2.712 1.00 94.31 101 GLY A N 1
ATOM 706 C CA . GLY A 1 101 ? -11.202 -2.479 4.166 1.00 94.31 101 GLY A CA 1
ATOM 707 C C . GLY A 1 101 ? -9.807 -2.219 4.731 1.00 94.31 101 GLY A C 1
ATOM 708 O O . GLY A 1 101 ? -8.804 -2.637 4.163 1.00 94.31 101 GLY A O 1
ATOM 709 N N . THR A 1 102 ? -9.751 -1.563 5.890 1.00 95.88 102 THR A N 1
ATOM 710 C CA . THR A 1 102 ? -8.528 -1.384 6.685 1.00 95.88 102 THR A CA 1
ATOM 711 C C . THR A 1 102 ? -8.856 -1.546 8.172 1.00 95.88 102 THR A C 1
ATOM 713 O O . THR A 1 102 ? -9.908 -1.098 8.642 1.00 95.88 102 THR A O 1
ATOM 716 N N . GLY A 1 103 ? -7.987 -2.246 8.904 1.00 95.00 103 GLY A N 1
ATOM 717 C CA . GLY A 1 103 ? -8.034 -2.410 10.363 1.00 95.00 103 GLY A CA 1
ATOM 718 C C . GLY A 1 103 ? -7.119 -1.429 11.101 1.00 95.00 103 GLY A C 1
ATOM 719 O O . GLY A 1 103 ? -7.421 -1.021 12.218 1.00 95.00 103 GLY A O 1
ATOM 720 N N . MET A 1 104 ? -6.029 -1.047 10.442 1.00 96.44 104 MET A N 1
ATOM 721 C CA . MET A 1 104 ? -5.005 -0.094 10.863 1.00 96.44 104 MET A CA 1
ATOM 722 C C . MET A 1 104 ? -4.897 1.050 9.840 1.00 96.44 104 MET A C 1
ATOM 724 O O . MET A 1 104 ? -5.507 0.956 8.768 1.00 96.44 104 MET A O 1
ATOM 728 N N . PRO A 1 105 ? -4.170 2.138 10.150 1.00 93.81 105 PR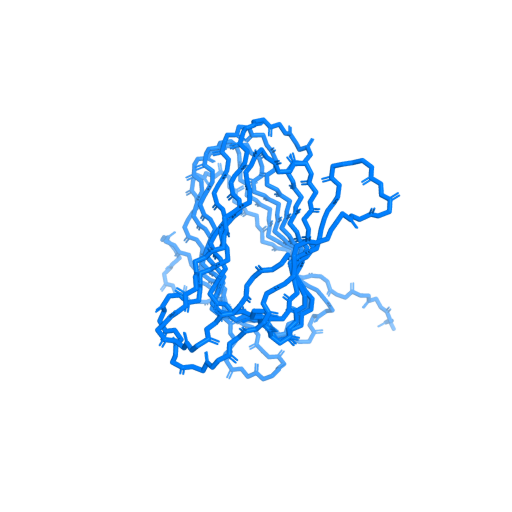O A N 1
ATOM 729 C CA . PRO A 1 105 ? -3.992 3.249 9.223 1.00 93.81 105 PRO A CA 1
ATOM 730 C C . PRO A 1 105 ? -3.390 2.818 7.879 1.00 93.81 105 PRO A C 1
ATOM 732 O O . PRO A 1 105 ? -2.436 2.039 7.823 1.00 93.81 105 PRO A O 1
ATOM 735 N N . LEU A 1 106 ? -3.941 3.375 6.802 1.00 97.88 106 LEU A N 1
ATOM 736 C CA . LEU A 1 106 ? -3.414 3.283 5.441 1.00 97.88 106 LEU A CA 1
ATOM 737 C C . LEU A 1 106 ? -3.021 4.683 4.975 1.00 97.88 106 LEU A C 1
ATOM 739 O O . LEU A 1 106 ? -3.814 5.614 5.104 1.00 97.88 106 LEU A O 1
ATOM 743 N N . THR A 1 107 ? -1.827 4.823 4.406 1.00 98.06 107 THR A N 1
ATOM 744 C CA . THR A 1 107 ? -1.387 6.049 3.729 1.00 98.06 107 THR A CA 1
ATOM 745 C C . THR A 1 107 ? -1.186 5.788 2.241 1.00 98.06 107 THR A C 1
ATOM 747 O O . THR A 1 107 ? -0.519 4.824 1.880 1.00 98.06 107 THR A O 1
ATOM 750 N N . VAL A 1 108 ? -1.739 6.650 1.388 1.00 98.25 108 VAL A N 1
ATOM 751 C CA . VAL A 1 108 ? -1.598 6.588 -0.075 1.00 98.25 108 VAL A CA 1
ATOM 752 C C . VAL A 1 108 ? -0.965 7.879 -0.591 1.00 98.25 108 VAL A C 1
ATOM 754 O O . VAL A 1 108 ? -1.497 8.967 -0.369 1.00 98.25 108 VAL A O 1
ATOM 757 N N . ASP A 1 109 ? 0.172 7.770 -1.269 1.00 97.88 109 ASP A N 1
ATOM 758 C CA . ASP A 1 109 ? 0.982 8.882 -1.756 1.00 97.88 109 ASP A CA 1
ATOM 759 C C . ASP A 1 109 ? 1.080 8.905 -3.281 1.00 97.88 109 ASP A C 1
ATOM 761 O O . ASP A 1 109 ? 1.807 8.109 -3.868 1.00 97.88 109 ASP A O 1
ATOM 765 N N . GLY A 1 110 ? 0.377 9.859 -3.894 1.00 96.81 110 GLY A N 1
ATOM 766 C CA . GLY A 1 110 ? 0.418 10.149 -5.331 1.00 96.81 110 GLY A CA 1
ATOM 767 C C . GLY A 1 110 ? 1.309 11.330 -5.703 1.00 96.81 110 GLY A C 1
ATOM 768 O O . GLY A 1 110 ? 1.058 12.055 -6.657 1.00 96.81 110 GLY A O 1
ATOM 769 N N . SER A 1 111 ? 2.310 11.662 -4.884 1.00 95.75 111 SER A N 1
ATOM 770 C CA . SER A 1 111 ? 3.184 12.811 -5.161 1.00 95.75 111 SER A CA 1
ATOM 771 C C . SER A 1 111 ? 4.205 12.569 -6.281 1.00 95.75 111 SER A C 1
ATOM 773 O O . SER A 1 111 ? 4.913 13.509 -6.656 1.00 95.75 111 SER A O 1
ATOM 775 N N . GLY A 1 112 ? 4.294 11.347 -6.815 1.00 92.88 112 GLY A N 1
ATOM 776 C CA . GLY A 1 112 ? 5.278 10.976 -7.831 1.00 92.88 112 GLY A CA 1
ATOM 777 C C . GLY A 1 112 ? 4.928 11.419 -9.260 1.00 92.88 112 GLY A C 1
ATOM 778 O O . GLY A 1 112 ? 5.839 11.572 -10.076 1.00 92.88 112 GLY A O 1
ATOM 779 N N . GLY A 1 113 ? 3.665 11.730 -9.560 1.00 92.12 113 GLY A N 1
ATOM 780 C CA . GLY A 1 113 ? 3.241 12.194 -10.880 1.00 92.12 113 GLY A CA 1
ATOM 781 C C . GLY A 1 113 ? 1.819 11.756 -11.218 1.00 92.12 113 GLY A C 1
ATOM 782 O O . GLY A 1 113 ? 1.092 11.322 -10.346 1.00 92.12 113 GLY A O 1
ATOM 783 N N . GLY A 1 114 ? 1.425 11.936 -12.481 1.00 94.75 114 GLY A N 1
ATOM 784 C CA . GLY A 1 114 ? 0.166 11.393 -12.996 1.00 94.75 114 GLY A CA 1
ATOM 785 C C . GLY A 1 114 ? -1.126 11.950 -12.395 1.00 94.75 114 GLY A C 1
ATOM 786 O O . GLY A 1 114 ? -1.173 13.011 -11.765 1.00 94.75 114 GLY A O 1
ATOM 787 N N . SER A 1 115 ? -2.217 11.265 -12.718 1.00 96.75 115 SER A N 1
ATOM 788 C CA . SER A 1 115 ? -3.585 11.560 -12.311 1.00 96.75 115 SER A CA 1
ATOM 789 C C . SER A 1 115 ? -4.169 10.405 -11.496 1.00 96.75 115 SER A C 1
ATOM 791 O O . SER A 1 115 ? -5.115 9.734 -11.927 1.00 96.75 115 SER A O 1
ATOM 793 N N . ASP A 1 116 ? -3.677 10.251 -10.272 1.00 98.00 116 ASP A N 1
ATOM 794 C CA . ASP A 1 116 ? -4.034 9.121 -9.417 1.00 98.00 116 ASP A CA 1
ATOM 795 C C . ASP A 1 116 ? -5.477 9.138 -8.927 1.00 98.00 116 ASP A C 1
ATOM 797 O O . ASP A 1 116 ? -6.067 10.183 -8.601 1.00 98.00 116 ASP A O 1
ATOM 801 N N . THR A 1 117 ? -6.040 7.938 -8.820 1.00 98.19 117 THR A N 1
ATOM 802 C CA . THR A 1 117 ? -7.384 7.715 -8.300 1.00 98.19 117 THR A CA 1
ATOM 803 C C . THR A 1 117 ? -7.365 6.777 -7.100 1.00 98.19 117 THR A C 1
ATOM 805 O O . THR A 1 117 ? -7.053 5.595 -7.215 1.00 98.19 117 THR A O 1
ATOM 808 N N . LEU A 1 118 ? -7.832 7.280 -5.957 1.00 98.00 118 LEU A N 1
ATOM 809 C CA . LEU A 1 118 ? -8.141 6.476 -4.778 1.00 98.00 118 LEU A CA 1
ATOM 810 C C . LEU A 1 118 ? -9.645 6.216 -4.705 1.00 98.00 118 LEU A C 1
ATOM 812 O O . LEU A 1 118 ? -10.449 7.144 -4.717 1.00 98.00 118 LEU A O 1
ATOM 816 N N . THR A 1 119 ? -10.042 4.957 -4.575 1.00 97.94 119 THR A N 1
ATOM 817 C CA . THR A 1 119 ? -11.434 4.557 -4.357 1.00 97.94 119 THR A CA 1
ATOM 818 C C . THR A 1 119 ? -11.548 3.766 -3.063 1.00 97.94 119 THR A C 1
ATOM 820 O O . THR A 1 119 ? -10.976 2.689 -2.948 1.00 97.94 119 THR A O 1
ATOM 823 N N . VAL A 1 120 ? -12.318 4.264 -2.094 1.00 97.00 120 VAL A N 1
ATOM 824 C CA . VAL A 1 120 ? -12.713 3.478 -0.916 1.00 97.00 120 VAL A CA 1
ATOM 825 C C . VAL A 1 120 ? -14.070 2.844 -1.204 1.00 97.00 120 VAL A C 1
ATOM 827 O O . VAL A 1 120 ? -15.093 3.530 -1.254 1.00 97.00 120 VAL A O 1
ATOM 830 N N . ASP A 1 121 ? -14.070 1.534 -1.434 1.00 96.81 121 ASP A N 1
ATOM 831 C CA . ASP A 1 121 ? -15.236 0.772 -1.860 1.00 96.81 121 ASP A CA 1
ATOM 832 C C . ASP A 1 121 ? -15.865 -0.003 -0.697 1.00 96.81 121 ASP A C 1
ATOM 834 O O . ASP A 1 121 ? -15.388 -1.046 -0.242 1.00 96.81 121 ASP A O 1
ATOM 838 N N . ARG A 1 122 ? -16.994 0.519 -0.224 1.00 95.00 122 ARG A N 1
ATOM 839 C CA . ARG A 1 122 ? -17.868 -0.104 0.770 1.00 95.00 122 ARG A CA 1
ATOM 840 C C . ARG A 1 122 ? -19.211 -0.514 0.167 1.00 95.00 122 ARG A C 1
ATOM 842 O O . ARG A 1 122 ? -20.126 -0.808 0.929 1.00 95.00 122 ARG A O 1
ATOM 849 N N . SER A 1 123 ? -19.328 -0.612 -1.160 1.00 93.50 123 SER A N 1
ATOM 850 C CA . SER A 1 123 ? -20.578 -0.960 -1.858 1.00 93.50 123 SER A CA 1
ATOM 851 C C . SER A 1 123 ? -21.158 -2.318 -1.446 1.00 93.50 123 SER A C 1
ATOM 853 O O . SER A 1 123 ? -22.370 -2.503 -1.431 1.00 93.50 123 SER A O 1
ATOM 855 N N . GLY A 1 124 ? -20.307 -3.261 -1.028 1.00 90.31 124 GLY A N 1
ATOM 856 C CA . GLY A 1 124 ? -20.731 -4.550 -0.468 1.00 90.31 124 GLY A CA 1
ATOM 857 C C . GLY A 1 124 ? -21.147 -4.520 1.011 1.00 90.31 124 GLY A C 1
ATOM 858 O O . GLY A 1 124 ? -21.491 -5.563 1.567 1.00 90.31 124 GLY A O 1
ATOM 859 N N . SER A 1 125 ? -21.070 -3.369 1.687 1.00 91.75 125 SER A N 1
ATOM 860 C CA . SER A 1 125 ? -21.439 -3.226 3.098 1.00 91.75 125 SER A CA 1
ATOM 861 C C . SER A 1 125 ? -22.951 -3.102 3.271 1.00 91.75 125 SER A C 1
ATOM 863 O O . SER A 1 125 ? -23.607 -2.318 2.595 1.00 91.75 125 SER A O 1
ATOM 865 N N . THR A 1 126 ? -23.505 -3.818 4.249 1.00 91.06 126 THR A N 1
ATOM 866 C CA . THR A 1 126 ? -24.894 -3.625 4.709 1.00 91.06 126 THR A CA 1
ATOM 867 C C . THR A 1 126 ? -24.970 -2.873 6.039 1.00 91.06 126 THR A C 1
ATOM 869 O O . THR A 1 126 ? -26.059 -2.643 6.565 1.00 91.06 126 THR A O 1
ATOM 872 N N . ALA A 1 127 ? -23.822 -2.572 6.650 1.00 90.31 127 ALA A N 1
ATOM 873 C CA . ALA A 1 127 ? -23.758 -1.774 7.867 1.00 90.31 127 ALA A CA 1
ATOM 874 C C . ALA A 1 127 ? -23.955 -0.301 7.515 1.00 90.31 127 ALA A C 1
ATOM 876 O O . ALA A 1 127 ? -23.439 0.136 6.495 1.00 90.31 127 ALA A O 1
ATOM 877 N N . ALA A 1 128 ? -24.646 0.444 8.381 1.00 90.56 128 ALA A N 1
ATOM 878 C CA . ALA A 1 128 ? -24.708 1.894 8.265 1.00 90.56 128 ALA A CA 1
ATOM 879 C C . ALA A 1 128 ? -23.326 2.490 8.566 1.00 90.56 128 ALA A C 1
ATOM 881 O O . ALA A 1 128 ? -22.793 2.300 9.663 1.00 90.56 128 ALA A O 1
ATOM 882 N N . LEU A 1 129 ? -22.769 3.203 7.595 1.00 91.94 129 LEU A N 1
ATOM 883 C CA . LEU A 1 129 ? -21.481 3.877 7.675 1.00 91.94 129 LEU A CA 1
ATOM 884 C C . LEU A 1 129 ? -21.669 5.395 7.684 1.00 91.94 129 LEU A C 1
ATOM 886 O O . LEU A 1 129 ? -22.643 5.942 7.170 1.00 91.94 129 LEU A O 1
ATOM 890 N N . SER A 1 130 ? -20.733 6.094 8.315 1.00 90.19 130 SER A N 1
ATOM 891 C CA . SER A 1 130 ? -20.699 7.557 8.340 1.00 90.19 130 SER A CA 1
ATOM 892 C C . SER A 1 130 ? -19.337 7.998 7.844 1.00 90.19 130 SER A C 1
ATOM 894 O O . SER A 1 130 ? -18.396 8.103 8.622 1.00 90.19 130 SER A O 1
ATOM 896 N N . ALA A 1 131 ? -19.244 8.192 6.535 1.00 90.38 131 ALA A N 1
ATOM 897 C CA . ALA A 1 131 ? -18.042 8.652 5.872 1.00 90.38 131 ALA A CA 1
ATOM 898 C C . ALA A 1 131 ? -17.801 10.131 6.174 1.00 90.38 131 ALA A C 1
ATOM 900 O O . ALA A 1 131 ? -18.735 10.936 6.161 1.00 90.38 131 ALA A O 1
ATOM 901 N N . SER A 1 132 ? -16.539 10.485 6.369 1.00 92.81 132 SER A N 1
ATOM 902 C CA . SER A 1 132 ? -16.089 11.870 6.384 1.00 92.81 132 SER A CA 1
ATOM 903 C C . SER A 1 132 ? -14.845 11.985 5.519 1.00 92.81 132 SER A C 1
ATOM 905 O O . SER A 1 132 ? -13.891 11.229 5.726 1.00 92.81 132 SER A O 1
ATOM 907 N N . ILE A 1 133 ? -14.849 12.925 4.573 1.00 92.31 133 ILE A N 1
ATOM 908 C CA . ILE A 1 133 ? -13.654 13.291 3.804 1.00 92.31 133 ILE A CA 1
ATOM 909 C C . ILE A 1 133 ? -13.211 14.670 4.274 1.00 92.31 133 ILE A C 1
ATOM 911 O O . ILE A 1 133 ? -13.880 15.672 4.037 1.00 92.31 133 ILE A O 1
ATOM 915 N N . THR A 1 134 ? -12.082 14.721 4.969 1.00 93.75 134 THR A N 1
ATOM 916 C CA . THR A 1 134 ? -11.547 15.966 5.527 1.00 93.75 134 THR A CA 1
ATOM 917 C C . THR A 1 134 ? -10.192 16.281 4.938 1.00 93.75 134 THR A C 1
ATOM 919 O O . THR A 1 134 ? -9.360 15.385 4.800 1.00 93.75 134 THR A O 1
ATOM 922 N N . ASP A 1 135 ? -9.942 17.560 4.673 1.00 92.00 135 ASP A N 1
ATOM 923 C CA . ASP A 1 135 ? -8.608 18.031 4.318 1.00 92.00 135 ASP A CA 1
ATOM 924 C C . ASP A 1 135 ? -7.613 17.754 5.455 1.00 92.00 135 ASP A C 1
ATOM 926 O O . ASP A 1 135 ? -7.932 17.849 6.645 1.00 92.00 135 ASP A O 1
ATOM 930 N N . GLY A 1 136 ? -6.389 17.413 5.066 1.00 87.62 136 GLY A N 1
ATOM 931 C CA . GLY A 1 136 ? -5.261 17.254 5.967 1.00 87.62 136 GLY A CA 1
ATOM 932 C C . GLY A 1 136 ? -4.670 18.597 6.396 1.00 87.62 136 GLY A C 1
ATOM 933 O O . GLY A 1 136 ? -5.185 19.680 6.118 1.00 87.62 136 GLY A O 1
ATOM 934 N N . THR A 1 137 ? -3.531 18.542 7.083 1.00 85.81 137 THR A N 1
ATOM 935 C CA . THR A 1 137 ? -2.838 19.748 7.573 1.00 85.81 137 THR A CA 1
ATOM 936 C C . THR A 1 137 ? -2.041 20.477 6.490 1.00 85.81 137 THR A C 1
ATOM 938 O O . THR A 1 137 ? -1.635 21.622 6.699 1.00 85.81 137 THR A O 1
ATOM 941 N N . SER A 1 138 ? -1.823 19.830 5.343 1.00 89.75 138 SER A N 1
ATOM 942 C CA . SER A 1 138 ? -1.051 20.348 4.213 1.00 89.75 138 SER A CA 1
ATOM 943 C C . SER A 1 138 ? -1.872 20.321 2.929 1.00 89.75 138 SER A C 1
ATOM 945 O O . SER A 1 138 ? -2.780 19.505 2.775 1.00 89.75 138 SER A O 1
ATOM 947 N N . LEU A 1 139 ? -1.521 21.195 1.982 1.00 87.25 139 LEU A N 1
ATOM 948 C CA . LEU A 1 139 ? -2.141 21.209 0.660 1.00 87.25 139 LEU A CA 1
ATOM 949 C C . LEU A 1 139 ? -1.997 19.837 -0.009 1.00 87.25 139 LEU A C 1
ATOM 951 O O . LEU A 1 139 ? -0.909 19.269 -0.025 1.00 87.25 139 LEU A O 1
ATOM 955 N N . GLY A 1 140 ? -3.096 19.343 -0.574 1.00 87.50 140 GLY A N 1
ATOM 956 C CA . GLY A 1 140 ? -3.127 18.062 -1.273 1.00 87.50 140 GLY A CA 1
ATOM 957 C C . GLY A 1 140 ? -3.239 16.847 -0.356 1.00 87.50 140 GLY A C 1
ATOM 958 O O . GLY A 1 140 ? -3.396 15.756 -0.884 1.00 87.50 140 GLY A O 1
ATOM 959 N N . GLN A 1 141 ? -3.198 17.007 0.972 1.00 95.38 141 GLN A N 1
ATOM 960 C CA . GLN A 1 141 ? -3.477 15.919 1.910 1.00 95.38 141 GLN A CA 1
ATOM 961 C C . GLN A 1 141 ? -4.957 15.874 2.276 1.00 95.38 141 GLN A C 1
ATOM 963 O O . GLN A 1 141 ? -5.599 16.915 2.417 1.00 95.38 141 GLN A O 1
ATOM 968 N N . GLY A 1 142 ? -5.467 14.675 2.519 1.00 96.19 142 GLY A N 1
ATOM 969 C CA . GLY A 1 142 ? -6.801 14.454 3.053 1.00 96.19 142 GLY A CA 1
ATOM 970 C C . GLY A 1 142 ? -6.911 13.115 3.767 1.00 96.19 142 GLY A C 1
ATOM 971 O O . GLY A 1 142 ? -6.007 12.282 3.723 1.00 96.19 142 GLY A O 1
ATOM 972 N N . VAL A 1 143 ? -8.023 12.930 4.467 1.00 96.38 143 VAL A N 1
ATOM 973 C CA . VAL A 1 143 ? -8.322 11.717 5.224 1.00 96.38 143 VAL A CA 1
ATOM 974 C C . VAL A 1 143 ? -9.751 11.295 4.927 1.00 96.38 143 VAL A C 1
ATOM 976 O O . VAL A 1 143 ? -10.679 12.095 5.054 1.00 96.38 143 VAL A O 1
ATOM 979 N N . VAL A 1 144 ? -9.921 10.028 4.559 1.00 95.94 144 VAL A N 1
ATOM 980 C CA . VAL A 1 144 ? -11.211 9.342 4.544 1.00 95.94 144 VAL A CA 1
ATOM 981 C C . VAL A 1 144 ? -11.339 8.553 5.843 1.00 95.94 144 VAL A C 1
ATOM 983 O O . VAL A 1 144 ? -10.531 7.668 6.122 1.00 95.94 144 VAL A O 1
ATOM 986 N N . SER A 1 145 ? -12.363 8.866 6.632 1.00 95.00 145 SER A N 1
ATOM 987 C CA . SER A 1 145 ? -12.632 8.224 7.924 1.00 95.00 145 SER A CA 1
ATOM 988 C C . SER A 1 145 ? -14.068 7.703 8.007 1.00 95.00 145 SER A C 1
ATOM 990 O O . SER A 1 145 ? -14.944 8.108 7.238 1.00 95.00 145 SER A O 1
ATOM 992 N N . GLY A 1 146 ? -14.308 6.759 8.921 1.00 91.56 146 GLY A N 1
ATOM 993 C CA . GLY A 1 146 ? -15.645 6.226 9.228 1.00 91.56 146 GLY A CA 1
ATOM 994 C C . GLY A 1 146 ? -16.230 5.225 8.217 1.00 91.56 146 GLY A C 1
ATOM 995 O O . GLY A 1 146 ? -17.340 4.727 8.419 1.00 91.56 146 GLY A O 1
ATOM 996 N N . LEU A 1 147 ? -15.487 4.892 7.157 1.00 92.50 147 LEU A N 1
ATOM 997 C CA . LEU A 1 147 ? -15.829 3.840 6.185 1.00 92.50 147 LEU A CA 1
ATOM 998 C C . LEU A 1 147 ? -15.206 2.479 6.509 1.00 92.50 147 LEU A C 1
ATOM 1000 O O . LEU A 1 147 ? -15.778 1.425 6.211 1.00 92.50 147 LEU A O 1
ATOM 1004 N N . THR A 1 148 ? -14.021 2.522 7.102 1.00 93.38 148 THR A N 1
ATOM 1005 C CA . THR A 1 148 ? -13.181 1.397 7.512 1.00 93.38 148 THR A CA 1
ATOM 1006 C C . THR A 1 148 ? -12.840 1.547 8.996 1.00 93.38 148 THR A C 1
ATOM 1008 O O . THR A 1 148 ? -13.205 2.544 9.619 1.00 93.38 148 THR A O 1
ATOM 1011 N N . VAL A 1 149 ? -12.211 0.535 9.603 1.00 93.69 149 VAL A N 1
ATOM 1012 C CA . VAL A 1 149 ? -11.827 0.611 11.025 1.00 93.69 149 VAL A CA 1
ATOM 1013 C C . VAL A 1 149 ? -10.623 1.534 11.199 1.00 93.69 149 VAL A C 1
ATOM 1015 O O . VAL A 1 149 ? -10.621 2.355 12.113 1.00 93.69 149 VAL A O 1
ATOM 1018 N N . GLY A 1 150 ? -9.622 1.406 10.326 1.00 94.19 150 GLY A N 1
ATOM 1019 C CA . GLY A 1 150 ? -8.522 2.359 10.217 1.00 94.19 150 GLY A CA 1
ATOM 1020 C C . GLY A 1 150 ? -8.865 3.501 9.264 1.00 94.19 150 GLY A C 1
ATOM 1021 O O . GLY A 1 150 ? -9.625 3.310 8.316 1.00 94.19 150 GLY A O 1
ATOM 1022 N N . ASP A 1 151 ? -8.289 4.676 9.488 1.00 95.31 151 ASP A N 1
ATOM 1023 C CA . ASP A 1 151 ? -8.426 5.800 8.561 1.00 95.31 151 ASP A CA 1
ATOM 1024 C C . ASP A 1 151 ? -7.567 5.585 7.304 1.00 95.31 151 ASP A C 1
ATOM 1026 O O . ASP A 1 151 ? -6.498 4.968 7.358 1.00 95.31 151 ASP A O 1
ATOM 1030 N N . VAL A 1 152 ? -8.029 6.123 6.173 1.00 97.38 152 VAL A N 1
ATOM 1031 C CA . VAL A 1 152 ? -7.273 6.156 4.915 1.00 97.38 152 VAL A CA 1
ATOM 1032 C C . VAL A 1 152 ? -6.807 7.586 4.678 1.00 97.38 152 VAL A C 1
ATOM 1034 O O . VAL A 1 152 ? -7.591 8.458 4.305 1.00 97.38 152 VAL A O 1
ATOM 1037 N N . THR A 1 153 ? -5.525 7.831 4.913 1.00 97.31 153 THR A N 1
ATOM 1038 C CA . THR A 1 153 ? -4.873 9.106 4.608 1.00 97.31 153 THR A CA 1
ATOM 1039 C C . THR A 1 153 ? -4.372 9.073 3.175 1.00 97.31 153 THR A C 1
ATOM 1041 O O . THR A 1 153 ? -3.822 8.071 2.726 1.00 97.31 153 THR A O 1
ATOM 1044 N N . PHE A 1 154 ? -4.545 10.168 2.451 1.00 97.19 154 PHE A N 1
ATOM 1045 C CA . PH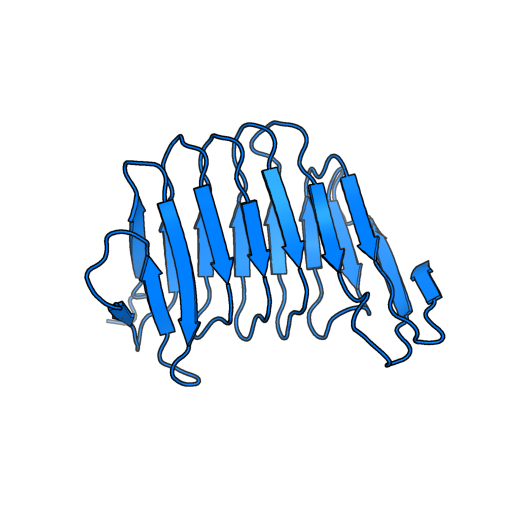E A 1 154 ? -4.071 10.290 1.083 1.00 97.19 154 PHE A CA 1
ATOM 1046 C C . PHE A 1 154 ? -3.391 11.633 0.857 1.00 97.19 154 PHE A C 1
ATOM 1048 O O . PHE A 1 154 ? -3.675 12.617 1.544 1.00 97.19 154 PHE A O 1
ATOM 1055 N N . GLN A 1 155 ? -2.508 11.677 -0.132 1.00 96.69 155 GLN A N 1
ATOM 1056 C CA . GLN A 1 155 ? -1.862 12.903 -0.569 1.00 96.69 155 GLN A CA 1
ATOM 1057 C C . GLN A 1 155 ? -1.728 12.953 -2.089 1.00 96.69 155 GLN A C 1
ATOM 1059 O O . GLN A 1 155 ? -1.511 11.931 -2.731 1.00 96.69 155 GLN A O 1
ATOM 1064 N N . SER A 1 156 ? -1.865 14.155 -2.648 1.00 95.31 156 SER A N 1
ATOM 1065 C CA . SER A 1 156 ? -1.695 14.451 -4.077 1.00 95.31 156 SER A CA 1
ATOM 1066 C C . SER A 1 156 ? -2.598 13.642 -5.018 1.00 95.31 156 SER A C 1
ATOM 1068 O O . SER A 1 156 ? -2.288 13.488 -6.188 1.00 95.31 156 SER A O 1
ATOM 1070 N N . MET A 1 157 ? -3.760 13.187 -4.540 1.00 95.44 157 MET A N 1
ATOM 1071 C CA . MET A 1 157 ? -4.726 12.460 -5.370 1.00 95.44 157 MET A CA 1
ATOM 1072 C C . MET A 1 157 ? -5.443 13.398 -6.346 1.00 95.44 157 MET A C 1
ATOM 1074 O O . MET A 1 157 ? -6.027 14.404 -5.931 1.00 95.44 157 MET A O 1
ATOM 1078 N N . ALA A 1 158 ? -5.495 13.029 -7.628 1.00 96.19 158 ALA A N 1
ATOM 1079 C CA . ALA A 1 158 ? -6.319 13.734 -8.609 1.00 96.19 158 ALA A CA 1
ATOM 1080 C C . ALA A 1 158 ? -7.815 13.468 -8.386 1.00 96.19 158 ALA A C 1
ATOM 1082 O O . ALA A 1 158 ? -8.663 14.326 -8.664 1.00 96.19 158 ALA A O 1
ATOM 1083 N N . ARG A 1 159 ? -8.154 12.282 -7.867 1.00 95.19 159 ARG A N 1
ATOM 1084 C CA . ARG A 1 159 ? -9.525 11.912 -7.518 1.00 95.19 159 ARG A CA 1
ATOM 1085 C C . ARG A 1 159 ? -9.582 10.997 -6.303 1.00 95.19 159 ARG A C 1
ATOM 1087 O O . ARG A 1 159 ? -8.867 10.006 -6.227 1.00 95.19 159 ARG A O 1
ATOM 1094 N N . VAL A 1 160 ? -10.531 11.283 -5.413 1.00 95.25 160 VAL A N 1
ATOM 1095 C CA . VAL A 1 160 ? -10.929 10.374 -4.334 1.00 95.25 160 VAL A CA 1
ATOM 1096 C C . VAL A 1 160 ? -12.408 10.045 -4.484 1.00 95.25 160 VAL A C 1
ATOM 1098 O O . VAL A 1 160 ? -13.255 10.937 -4.474 1.00 95.25 160 VAL A O 1
ATOM 1101 N N . ASN A 1 161 ? -12.714 8.761 -4.643 1.00 94.94 161 ASN A N 1
ATOM 1102 C CA . ASN A 1 161 ? -14.068 8.235 -4.717 1.00 94.94 161 ASN A CA 1
ATOM 1103 C C . ASN A 1 161 ? -14.393 7.471 -3.435 1.00 94.94 161 ASN A C 1
ATOM 1105 O O . ASN A 1 161 ? -13.571 6.724 -2.905 1.00 94.94 161 ASN A O 1
ATOM 1109 N N . VAL A 1 162 ? -15.635 7.596 -2.989 1.00 93.81 162 VAL A N 1
ATOM 1110 C CA . VAL A 1 162 ? -16.201 6.771 -1.925 1.00 93.81 162 VAL A CA 1
ATOM 1111 C C . VAL A 1 162 ? -17.440 6.094 -2.483 1.00 93.81 162 VAL A C 1
ATOM 1113 O O . VAL A 1 162 ? -18.365 6.770 -2.936 1.00 93.81 162 VAL A O 1
ATOM 1116 N N . LEU A 1 163 ? -17.457 4.765 -2.458 1.00 93.19 163 LEU A N 1
ATOM 1117 C CA . LEU A 1 163 ? -18.622 3.974 -2.834 1.00 93.19 163 LEU A CA 1
ATOM 1118 C C . LEU A 1 163 ? -19.259 3.442 -1.555 1.00 93.19 163 LEU A C 1
ATOM 1120 O O . LEU A 1 163 ? -18.659 2.646 -0.839 1.00 93.19 163 LEU A O 1
ATOM 1124 N N . LEU A 1 164 ? -20.455 3.932 -1.246 1.00 90.94 164 LEU A N 1
ATOM 1125 C CA . LEU A 1 164 ? -21.220 3.521 -0.072 1.00 90.94 164 LEU A CA 1
ATOM 1126 C C . LEU A 1 164 ? -22.043 2.271 -0.380 1.00 90.94 164 LEU A C 1
ATOM 1128 O O . LEU A 1 164 ? -22.323 1.979 -1.545 1.00 90.94 164 LEU A O 1
ATOM 1132 N N . GLY A 1 165 ? -22.391 1.534 0.667 1.00 89.75 165 GLY A N 1
ATOM 1133 C CA . GLY A 1 165 ? -23.193 0.327 0.565 1.00 89.75 165 GLY A CA 1
ATOM 1134 C C . GLY A 1 165 ? -24.690 0.606 0.608 1.00 89.75 165 GLY A C 1
ATOM 1135 O O . GLY A 1 165 ? -25.152 1.743 0.539 1.00 89.75 165 GLY A O 1
ATOM 1136 N N . ASP A 1 166 ? -25.453 -0.473 0.769 1.00 88.56 166 ASP A N 1
ATOM 1137 C CA . ASP A 1 166 ? -26.911 -0.421 0.931 1.00 88.56 166 ASP A CA 1
ATOM 1138 C C . ASP A 1 166 ? -27.328 -0.145 2.392 1.00 88.56 166 ASP A C 1
ATOM 1140 O O . ASP A 1 166 ? -28.511 -0.208 2.745 1.00 88.56 166 ASP A O 1
ATOM 1144 N N . GLY A 1 167 ? -26.356 0.132 3.269 1.00 81.12 167 GLY A N 1
ATOM 1145 C CA . GLY A 1 167 ? -26.616 0.688 4.589 1.00 81.12 167 GLY A CA 1
ATOM 1146 C C . GLY A 1 167 ? -27.294 2.056 4.472 1.00 81.12 167 GLY A C 1
ATOM 1147 O O . GLY A 1 167 ? -27.241 2.714 3.436 1.00 81.12 167 GLY A O 1
ATOM 1148 N N . ASN A 1 168 ? -27.949 2.517 5.543 1.00 88.69 168 ASN A N 1
ATOM 1149 C CA . ASN A 1 168 ? -28.384 3.918 5.643 1.00 88.69 168 ASN A CA 1
ATOM 1150 C C . ASN A 1 168 ? -27.149 4.816 5.835 1.00 88.69 168 ASN A C 1
ATOM 1152 O O . ASN A 1 168 ? -26.955 5.395 6.906 1.00 88.69 168 ASN A O 1
ATOM 1156 N N . ASP A 1 169 ? -26.295 4.846 4.820 1.00 89.19 169 ASP A N 1
ATOM 1157 C CA . ASP A 1 169 ? -24.979 5.447 4.854 1.00 89.19 169 ASP A CA 1
ATOM 1158 C C . ASP A 1 169 ? -25.091 6.960 4.698 1.00 89.19 169 ASP A C 1
ATOM 1160 O O . ASP A 1 169 ? -25.960 7.488 3.999 1.00 89.19 169 ASP A O 1
ATOM 1164 N N . ASN A 1 170 ? -24.194 7.670 5.367 1.00 86.50 170 ASN A N 1
ATOM 1165 C CA . ASN A 1 170 ? -24.063 9.113 5.260 1.00 86.50 170 ASN A CA 1
ATOM 1166 C C . ASN A 1 170 ? -22.619 9.454 4.890 1.00 86.50 170 ASN A C 1
ATOM 1168 O O . ASN A 1 170 ? -21.700 8.853 5.438 1.00 86.50 170 ASN A O 1
ATOM 1172 N N . ALA A 1 171 ? -22.419 10.425 4.004 1.00 81.69 171 ALA A N 1
ATOM 1173 C CA . ALA A 1 171 ? -21.101 10.954 3.669 1.00 81.69 171 ALA A CA 1
ATOM 1174 C C . ALA A 1 171 ? -21.131 12.479 3.746 1.00 81.69 171 ALA A C 1
ATOM 1176 O O . ALA A 1 171 ? -22.041 13.102 3.191 1.00 81.69 171 ALA A O 1
ATOM 1177 N N . VAL A 1 172 ? -20.161 13.057 4.458 1.00 78.25 172 VAL A N 1
ATOM 1178 C CA . VAL A 1 172 ? -20.025 14.506 4.682 1.00 78.25 172 VAL A CA 1
ATOM 1179 C C . VAL A 1 172 ? -18.625 14.975 4.314 1.00 78.25 172 VAL A C 1
ATOM 1181 O O . VAL A 1 172 ? -17.659 14.215 4.560 1.00 78.25 172 VAL A O 1
#

Secondary structure (DSSP, 8-state):
-----EEEEE-SS--EEEEEESSSSEEEEEETT-SSEEEEES-SEEEEE--BS--EEEES--SS-EEEE--BS--EEEES--SS-EEEE--BS--EEEES--SS-EEEE-TTSS--EEEEE-TT--S--EEEEEE-SSTTEEEEESSSSS-EEEES-SEEEEE--SSS-EE-

pLDDT: mean 93.32, std 6.97, range [43.03, 98.69]

Sequence (172 aa):
ADGSDTFDITSDVDANITLDKASATRGTLTAVGMGGSVDFEGVSSADVNLADGDDTVTILDTATPVTVNAGGGSDTIFVHAVSQDLQLNLGADDDQVTVYGTGMPLTVDGSGGGSDTLTVDRSGSTAALSASITDGTSLGQGVVSGLTVGDVTFQSMARVNVLLGDGNDNAV